Protein AF-A0AAU9WFM5-F1 (afdb_monomer_lite)

Organism: NCBI:txid46732

Structure (mmCIF, N/CA/C/O backbone):
data_AF-A0AAU9WFM5-F1
#
_entry.id   AF-A0AAU9WFM5-F1
#
loop_
_atom_site.group_PDB
_atom_site.id
_atom_site.type_symbol
_atom_site.label_atom_id
_atom_site.label_alt_id
_atom_site.label_comp_id
_atom_site.label_asym_id
_atom_site.label_entity_id
_atom_site.label_seq_id
_atom_site.pdbx_PDB_ins_code
_atom_site.Cartn_x
_atom_site.Cartn_y
_atom_site.Cartn_z
_atom_site.occupancy
_atom_site.B_iso_or_equiv
_atom_site.auth_seq_id
_atom_site.auth_comp_id
_atom_site.auth_asym_id
_atom_site.auth_atom_id
_atom_site.pdbx_PDB_model_num
ATOM 1 N N . GLU A 1 1 ? 25.295 -4.886 -10.829 1.00 58.53 1 GLU A N 1
ATOM 2 C CA . GLU A 1 1 ? 24.055 -4.612 -11.579 1.00 58.53 1 GLU A CA 1
ATOM 3 C C . GLU A 1 1 ? 23.049 -4.047 -10.592 1.00 58.53 1 GLU A C 1
ATOM 5 O O . GLU A 1 1 ? 22.924 -4.607 -9.508 1.00 58.53 1 GLU A O 1
ATOM 10 N N . GLU A 1 2 ? 22.442 -2.897 -10.884 1.00 73.38 2 GLU A N 1
ATOM 11 C CA . GLU A 1 2 ? 21.323 -2.395 -10.077 1.00 73.38 2 GLU A CA 1
ATOM 12 C C . GLU A 1 2 ? 20.103 -3.284 -10.343 1.00 73.38 2 GLU A C 1
ATOM 14 O O . GLU A 1 2 ? 19.812 -3.592 -11.497 1.00 73.38 2 GLU A O 1
ATOM 19 N N . ASN A 1 3 ? 19.412 -3.732 -9.289 1.00 84.06 3 ASN A N 1
ATOM 20 C CA . ASN A 1 3 ? 18.163 -4.476 -9.445 1.00 84.06 3 ASN A CA 1
ATOM 21 C C . ASN A 1 3 ? 17.118 -3.527 -10.044 1.00 84.06 3 ASN A C 1
ATOM 23 O O . ASN A 1 3 ? 16.611 -2.641 -9.357 1.00 84.06 3 ASN A O 1
ATOM 27 N N . GLU A 1 4 ? 16.807 -3.711 -11.326 1.00 87.38 4 GLU A N 1
ATOM 28 C CA . GLU A 1 4 ? 15.871 -2.857 -12.051 1.00 87.38 4 GLU A CA 1
ATOM 29 C C . GLU A 1 4 ? 14.476 -2.821 -11.420 1.00 87.38 4 GLU A C 1
ATOM 31 O O . GLU A 1 4 ? 13.803 -1.804 -11.578 1.00 87.38 4 GLU A O 1
ATOM 36 N N . ASN A 1 5 ? 14.090 -3.867 -10.686 1.00 90.69 5 ASN A N 1
ATOM 37 C CA . ASN A 1 5 ? 12.793 -4.021 -10.025 1.00 90.69 5 ASN A CA 1
ATOM 38 C C . ASN A 1 5 ? 12.853 -3.707 -8.522 1.00 90.69 5 ASN A C 1
ATOM 40 O O . ASN A 1 5 ? 11.921 -4.007 -7.782 1.00 90.69 5 ASN A O 1
ATOM 44 N N . TYR A 1 6 ? 13.941 -3.091 -8.045 1.00 94.00 6 TYR A N 1
ATOM 45 C CA . TYR A 1 6 ? 14.120 -2.787 -6.624 1.00 94.00 6 TYR A CA 1
ATOM 46 C C . TYR A 1 6 ? 12.949 -1.992 -6.029 1.00 94.00 6 TYR A C 1
ATOM 48 O O . TYR A 1 6 ? 12.572 -2.206 -4.878 1.00 94.00 6 TYR A O 1
ATOM 56 N N . VAL A 1 7 ? 12.382 -1.060 -6.799 1.00 94.81 7 VAL A N 1
ATOM 57 C CA . VAL A 1 7 ? 11.247 -0.248 -6.348 1.00 94.81 7 VAL A CA 1
ATOM 58 C C . VAL A 1 7 ? 9.993 -1.101 -6.189 1.00 94.81 7 VAL A C 1
ATOM 60 O O . VAL A 1 7 ? 9.314 -0.961 -5.173 1.00 94.81 7 VAL A O 1
ATOM 63 N N . ASP A 1 8 ? 9.700 -1.976 -7.151 1.00 95.06 8 ASP A N 1
ATOM 64 C CA . ASP A 1 8 ? 8.581 -2.917 -7.093 1.00 95.06 8 ASP A CA 1
ATOM 65 C C . ASP A 1 8 ? 8.701 -3.811 -5.845 1.00 95.06 8 ASP A C 1
ATOM 67 O O . ASP A 1 8 ? 7.796 -3.822 -5.004 1.00 95.06 8 ASP A O 1
ATOM 71 N N . ASP A 1 9 ? 9.873 -4.423 -5.633 1.00 95.75 9 ASP A N 1
ATOM 72 C CA . ASP A 1 9 ? 10.166 -5.264 -4.463 1.00 95.75 9 ASP A CA 1
ATOM 73 C C . ASP A 1 9 ? 10.010 -4.491 -3.139 1.00 95.75 9 ASP A C 1
ATOM 75 O O . ASP A 1 9 ? 9.424 -4.981 -2.167 1.00 95.75 9 ASP A O 1
ATOM 79 N N . LEU A 1 10 ? 10.520 -3.255 -3.085 1.00 95.62 10 LEU A N 1
ATOM 80 C CA . LEU A 1 10 ? 10.423 -2.389 -1.910 1.00 95.62 10 LEU A CA 1
ATOM 81 C C . LEU A 1 10 ? 8.968 -2.010 -1.607 1.00 95.62 10 LEU A C 1
ATOM 83 O O . LEU A 1 10 ? 8.557 -2.036 -0.443 1.00 95.62 10 LEU A O 1
ATOM 87 N N . CYS A 1 11 ? 8.193 -1.649 -2.630 1.00 96.56 11 CYS A N 1
ATOM 88 C CA . CYS A 1 11 ? 6.786 -1.287 -2.487 1.00 96.56 11 CYS A CA 1
ATOM 89 C C . CYS A 1 11 ? 5.959 -2.486 -2.018 1.00 96.56 11 CYS A C 1
ATOM 91 O O . CYS A 1 11 ? 5.190 -2.354 -1.065 1.00 96.56 11 CYS A O 1
ATOM 93 N N . LEU A 1 12 ? 6.186 -3.669 -2.595 1.00 96.44 12 LEU A N 1
ATOM 94 C CA . LEU A 1 12 ? 5.565 -4.913 -2.144 1.00 96.44 12 LEU A CA 1
ATOM 95 C C . LEU A 1 12 ? 5.918 -5.214 -0.681 1.00 96.44 12 LEU A C 1
ATOM 97 O O . LEU A 1 12 ? 5.033 -5.500 0.127 1.00 96.44 12 LEU A O 1
ATOM 101 N N . GLY A 1 13 ? 7.192 -5.080 -0.308 1.00 97.12 13 GLY A N 1
ATOM 102 C CA . GLY A 1 13 ? 7.641 -5.253 1.072 1.00 97.12 13 GLY A CA 1
ATOM 103 C C . GLY A 1 13 ? 6.957 -4.289 2.044 1.00 97.12 13 GLY A C 1
ATOM 104 O O . GLY A 1 13 ? 6.515 -4.698 3.118 1.00 97.12 13 GLY A O 1
ATOM 105 N N . LYS A 1 14 ? 6.805 -3.015 1.662 1.00 97.44 14 LYS A N 1
ATOM 106 C CA . LYS A 1 14 ? 6.096 -2.012 2.467 1.00 97.44 14 LYS A CA 1
ATOM 107 C C . LYS A 1 14 ? 4.606 -2.289 2.574 1.00 97.44 14 LYS A C 1
ATOM 109 O O . LYS A 1 14 ? 4.055 -2.144 3.663 1.00 97.44 14 LYS A O 1
ATOM 114 N N . LEU A 1 15 ? 3.969 -2.745 1.503 1.00 97.06 15 LEU A N 1
ATOM 115 C CA . LEU A 1 15 ? 2.573 -3.155 1.536 1.00 97.06 15 LEU A CA 1
ATOM 116 C C . LEU A 1 15 ? 2.369 -4.314 2.521 1.00 97.06 15 LEU A C 1
ATOM 118 O O . LEU A 1 15 ? 1.545 -4.205 3.428 1.00 97.06 15 LEU A O 1
ATOM 122 N N . LEU A 1 16 ? 3.176 -5.375 2.423 1.00 97.69 16 LEU A N 1
ATOM 123 C CA . LEU A 1 16 ? 3.118 -6.520 3.341 1.00 97.69 16 LEU A CA 1
ATOM 124 C C . LEU A 1 16 ? 3.397 -6.112 4.794 1.00 97.69 16 LEU A C 1
ATOM 126 O O . LEU A 1 16 ? 2.686 -6.539 5.704 1.00 97.69 16 LEU A O 1
ATOM 130 N N . GLN A 1 17 ? 4.384 -5.239 5.021 1.00 98.12 17 GLN A N 1
ATOM 131 C CA . GLN A 1 17 ? 4.667 -4.680 6.345 1.00 98.12 17 GLN A CA 1
ATOM 132 C C . GLN A 1 17 ? 3.452 -3.914 6.900 1.00 98.12 17 GLN A C 1
ATOM 134 O O . GLN A 1 17 ? 3.096 -4.085 8.068 1.00 98.12 17 GLN A O 1
ATOM 139 N N . GLY A 1 18 ? 2.787 -3.111 6.064 1.00 97.44 18 GLY A N 1
ATOM 140 C CA . GLY A 1 18 ? 1.567 -2.393 6.425 1.00 97.44 18 GLY A CA 1
ATOM 141 C C . GLY A 1 18 ? 0.436 -3.332 6.842 1.00 97.44 18 GLY A C 1
ATOM 142 O O . GLY A 1 18 ? -0.199 -3.105 7.872 1.00 97.44 18 GLY A O 1
ATOM 143 N N . MET A 1 19 ? 0.249 -4.439 6.117 1.00 96.88 19 MET A N 1
ATOM 144 C CA . MET A 1 19 ? -0.741 -5.465 6.464 1.00 96.88 19 MET A CA 1
ATOM 145 C C . MET A 1 19 ? -0.437 -6.136 7.806 1.00 96.88 19 MET A C 1
ATOM 147 O O . MET A 1 19 ? -1.342 -6.320 8.617 1.00 96.88 19 MET A O 1
ATOM 151 N N . CYS A 1 20 ? 0.831 -6.442 8.094 1.00 97.88 20 CYS A N 1
ATOM 152 C CA . CYS A 1 20 ? 1.230 -6.963 9.403 1.00 97.88 20 CYS A CA 1
ATOM 153 C C . CYS A 1 20 ? 0.893 -5.980 10.533 1.00 97.88 20 CYS A C 1
ATOM 155 O O . CYS A 1 20 ? 0.319 -6.378 11.546 1.00 97.88 20 CYS A O 1
ATOM 157 N N . HIS A 1 21 ? 1.200 -4.690 10.359 1.00 97.69 21 HIS A N 1
ATOM 158 C CA . HIS A 1 21 ? 0.839 -3.663 11.337 1.00 97.69 21 HIS A CA 1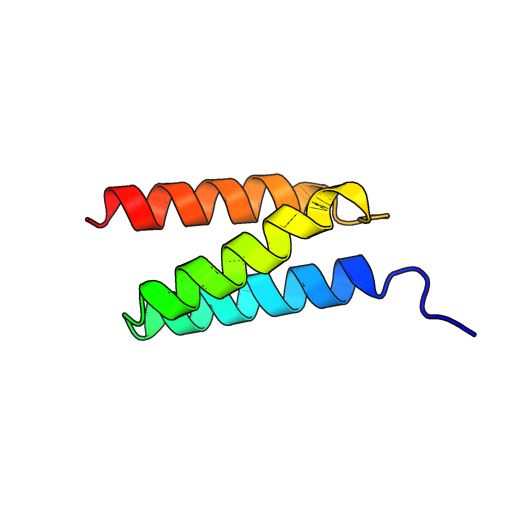
ATOM 159 C C . HIS A 1 21 ? -0.676 -3.537 11.518 1.00 97.69 21 HIS A C 1
ATOM 161 O O . HIS A 1 21 ? -1.135 -3.424 12.654 1.00 97.69 21 HIS A O 1
ATOM 167 N N . ARG A 1 22 ? -1.457 -3.631 10.434 1.00 94.62 22 ARG A N 1
ATOM 168 C CA . ARG A 1 22 ? -2.925 -3.659 10.492 1.00 94.62 22 ARG A CA 1
ATOM 169 C C . ARG A 1 22 ? -3.430 -4.840 11.325 1.00 94.62 22 ARG A C 1
ATOM 171 O O . ARG A 1 22 ? -4.232 -4.631 12.228 1.00 94.62 22 ARG A O 1
ATOM 178 N N . CYS A 1 23 ? -2.913 -6.049 11.098 1.00 94.75 23 CYS A N 1
ATOM 179 C CA . CYS A 1 23 ? -3.260 -7.240 11.888 1.00 94.75 23 CYS A CA 1
ATOM 180 C C . CYS A 1 23 ? -2.918 -7.098 13.381 1.00 94.75 23 CYS A C 1
ATOM 182 O O . CYS A 1 23 ? -3.602 -7.667 14.227 1.00 94.75 23 CYS A O 1
ATOM 184 N N . LEU A 1 24 ? -1.868 -6.340 13.708 1.00 96.44 24 LEU A N 1
ATOM 185 C CA . LEU A 1 24 ? -1.459 -6.034 15.083 1.00 96.44 24 LEU A CA 1
ATOM 186 C C . LEU A 1 24 ? -2.195 -4.827 15.689 1.00 96.44 24 LEU A C 1
ATOM 188 O O . LEU A 1 24 ? -1.911 -4.453 16.823 1.00 96.44 24 LEU A O 1
ATOM 192 N N . ASN A 1 25 ? -3.138 -4.227 14.959 1.00 93.94 25 ASN A N 1
ATOM 193 C CA . ASN A 1 25 ? -3.869 -3.019 15.344 1.00 93.94 25 ASN A CA 1
ATOM 194 C C . ASN A 1 25 ? -2.989 -1.755 15.492 1.00 93.94 25 ASN A C 1
ATOM 196 O O . ASN A 1 25 ? -3.388 -0.759 16.098 1.00 93.94 25 ASN A O 1
ATOM 200 N N . ASN A 1 26 ? -1.800 -1.764 14.884 1.00 96.06 26 ASN A N 1
ATOM 201 C CA . ASN A 1 26 ? -0.855 -0.647 14.845 1.00 96.06 26 ASN A CA 1
ATOM 202 C C . ASN A 1 26 ? -1.179 0.264 13.650 1.00 96.06 26 ASN A C 1
ATOM 204 O O . ASN A 1 26 ? -0.498 0.265 12.622 1.00 96.06 26 ASN A O 1
ATOM 208 N N . LYS A 1 27 ? -2.286 1.009 13.760 1.00 94.25 27 LYS A N 1
ATOM 209 C CA . LYS A 1 27 ? -2.874 1.780 12.648 1.00 94.25 27 LYS A CA 1
ATOM 210 C C . LYS A 1 27 ? -1.919 2.815 12.041 1.00 94.25 27 LYS A C 1
ATOM 212 O O . LYS A 1 27 ? -1.889 2.982 10.823 1.00 94.25 27 LYS A O 1
ATOM 217 N N . LYS A 1 28 ? -1.144 3.523 12.869 1.00 95.75 28 LYS A N 1
ATOM 218 C CA . LYS A 1 28 ? -0.234 4.587 12.405 1.00 95.75 28 LYS A CA 1
ATOM 219 C C . LYS A 1 28 ? 0.894 4.016 11.551 1.00 95.75 28 LYS A C 1
ATOM 221 O O . LYS A 1 28 ? 1.170 4.531 10.474 1.00 95.75 28 LYS A O 1
ATOM 226 N 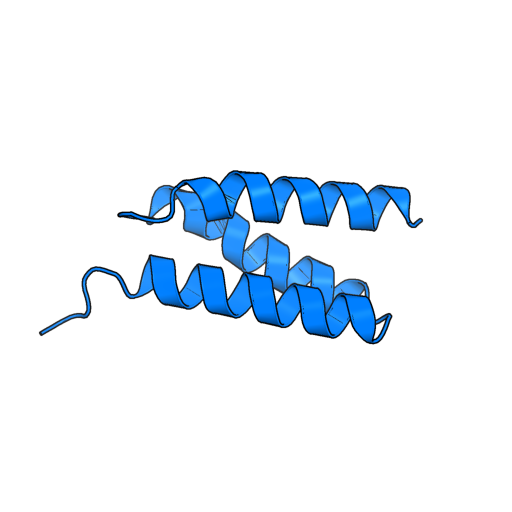N . GLU A 1 29 ? 1.485 2.924 12.009 1.00 97.75 29 GLU A N 1
ATOM 227 C CA . GLU A 1 29 ? 2.564 2.213 11.337 1.00 97.75 29 GLU A CA 1
ATOM 228 C C . GLU A 1 29 ? 2.066 1.556 10.0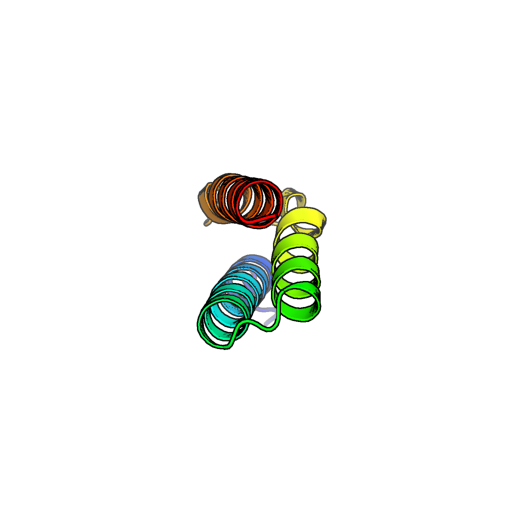45 1.00 97.75 29 GLU A C 1
ATOM 230 O O . GLU A 1 29 ? 2.753 1.604 9.024 1.00 97.75 29 GLU A O 1
ATOM 235 N N . ALA A 1 30 ? 0.844 1.006 10.054 1.00 97.62 30 ALA A N 1
ATOM 236 C CA . ALA A 1 30 ? 0.195 0.496 8.848 1.00 97.62 30 ALA A CA 1
ATOM 237 C C . ALA A 1 30 ? 0.038 1.603 7.793 1.00 97.6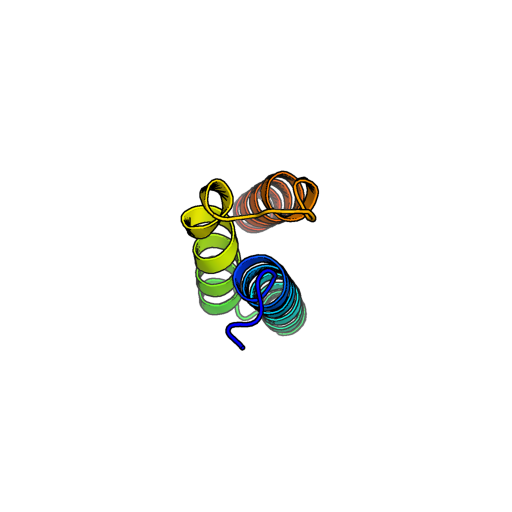2 30 ALA A C 1
ATOM 239 O O . ALA A 1 30 ? 0.454 1.436 6.646 1.00 97.62 30 ALA A O 1
ATOM 240 N N . MET A 1 31 ? -0.483 2.764 8.203 1.00 97.25 31 MET A N 1
ATOM 241 C CA . MET A 1 31 ? -0.642 3.938 7.342 1.00 97.25 31 MET A CA 1
ATOM 242 C C . MET A 1 31 ? 0.686 4.446 6.778 1.00 97.25 31 MET A C 1
ATOM 244 O O . MET A 1 31 ? 0.765 4.762 5.592 1.00 97.25 31 MET A O 1
ATOM 248 N N . GLU A 1 32 ? 1.731 4.529 7.602 1.00 97.81 32 GLU A N 1
ATOM 249 C CA . GLU A 1 32 ? 3.056 4.970 7.160 1.00 97.81 32 GLU A CA 1
ATOM 250 C C . GLU A 1 32 ? 3.639 4.022 6.106 1.00 97.81 32 GLU A C 1
ATOM 252 O O . GLU A 1 32 ? 4.144 4.474 5.076 1.00 97.81 32 GLU A O 1
ATOM 257 N N . CYS A 1 33 ? 3.516 2.710 6.324 1.00 97.62 33 CYS A N 1
ATOM 258 C CA . CYS A 1 33 ? 3.988 1.703 5.380 1.00 97.62 33 CYS A CA 1
ATOM 259 C C . CYS A 1 33 ? 3.257 1.796 4.033 1.00 97.62 33 CYS A C 1
ATOM 261 O O . CYS A 1 33 ? 3.903 1.844 2.984 1.00 97.62 33 CYS A O 1
ATOM 263 N N . LEU A 1 34 ? 1.924 1.881 4.056 1.00 97.25 34 LEU A N 1
ATOM 264 C CA . LEU A 1 34 ? 1.110 1.952 2.841 1.00 97.25 34 LEU A CA 1
ATOM 265 C C . LEU A 1 34 ? 1.329 3.263 2.074 1.00 97.25 34 LEU A C 1
ATOM 267 O O . LEU A 1 34 ? 1.430 3.237 0.848 1.00 97.25 34 LEU A O 1
ATOM 271 N N . ARG A 1 35 ? 1.490 4.397 2.771 1.00 96.81 35 ARG A N 1
ATOM 272 C CA . ARG A 1 35 ? 1.864 5.676 2.139 1.00 96.81 35 ARG A CA 1
ATOM 273 C C . ARG A 1 35 ? 3.241 5.606 1.489 1.00 96.81 35 ARG A C 1
ATOM 275 O O . ARG A 1 35 ? 3.381 6.053 0.360 1.00 96.81 35 ARG A O 1
ATOM 282 N N . ASN A 1 36 ? 4.222 4.969 2.133 1.00 96.00 36 ASN A N 1
ATOM 283 C CA . ASN A 1 36 ? 5.550 4.785 1.539 1.00 96.00 36 ASN A CA 1
ATOM 284 C C . ASN A 1 36 ? 5.492 4.000 0.218 1.00 96.00 36 ASN A C 1
ATOM 286 O O . ASN A 1 36 ? 6.198 4.344 -0.727 1.00 96.00 36 ASN A O 1
ATOM 290 N N . SER A 1 37 ? 4.650 2.960 0.153 1.00 95.44 37 SER A N 1
ATOM 291 C CA . SER A 1 37 ? 4.404 2.217 -1.089 1.00 95.44 37 SER A CA 1
ATOM 292 C C . SER A 1 37 ? 3.703 3.087 -2.136 1.00 95.44 37 SER A C 1
ATOM 294 O O . SER A 1 37 ? 4.068 3.049 -3.307 1.00 95.44 37 SER A O 1
ATOM 296 N N . PHE A 1 38 ? 2.701 3.872 -1.735 1.00 95.19 38 PHE A N 1
ATOM 297 C CA . PHE A 1 38 ? 1.938 4.724 -2.647 1.00 95.19 38 PHE A CA 1
ATOM 298 C C . PHE A 1 38 ? 2.775 5.875 -3.228 1.00 95.19 38 PHE A C 1
ATOM 300 O O . PHE A 1 38 ? 2.709 6.139 -4.428 1.00 95.19 38 PHE A O 1
ATOM 307 N N . ASP A 1 39 ? 3.600 6.537 -2.417 1.00 95.12 39 ASP A N 1
ATOM 308 C CA . ASP A 1 39 ? 4.402 7.696 -2.836 1.00 95.12 39 ASP A CA 1
ATOM 309 C C . ASP A 1 39 ? 5.458 7.330 -3.896 1.00 95.12 39 ASP A C 1
ATOM 311 O O . ASP A 1 39 ? 5.854 8.173 -4.701 1.00 95.12 39 ASP A O 1
ATOM 315 N N . ARG A 1 40 ? 5.871 6.056 -3.935 1.00 93.75 40 ARG A N 1
ATOM 316 C CA . ARG A 1 40 ? 6.839 5.486 -4.891 1.00 93.75 40 ARG A CA 1
ATOM 317 C C . ARG A 1 40 ? 6.184 4.849 -6.120 1.00 93.75 40 ARG A C 1
ATOM 319 O O . ARG A 1 40 ? 6.874 4.308 -6.977 1.00 93.75 40 ARG A O 1
ATOM 326 N N . SER A 1 41 ? 4.860 4.947 -6.241 1.00 89.56 41 SER A N 1
ATOM 327 C CA . SER A 1 41 ? 4.071 4.349 -7.331 1.00 89.56 41 SER A CA 1
ATOM 328 C C . SER A 1 41 ? 4.530 4.727 -8.741 1.00 89.56 41 SER A C 1
ATOM 330 O O . SER A 1 41 ? 4.374 3.943 -9.672 1.00 89.56 41 SER A O 1
ATOM 332 N N . LYS A 1 42 ? 5.092 5.929 -8.910 1.00 91.00 42 LYS A N 1
ATOM 333 C CA . LYS A 1 42 ? 5.560 6.444 -10.207 1.00 91.00 42 LYS A CA 1
ATOM 334 C C . LYS A 1 42 ? 6.823 5.756 -10.718 1.00 91.00 42 LYS A C 1
ATOM 336 O O . LYS A 1 42 ? 7.093 5.831 -11.912 1.00 91.00 42 LYS A O 1
ATOM 341 N N . ASP A 1 43 ? 7.563 5.112 -9.822 1.00 94.31 43 ASP A N 1
ATOM 342 C CA . ASP A 1 43 ? 8.849 4.486 -10.112 1.00 94.31 43 ASP A CA 1
ATOM 343 C C . ASP A 1 43 ? 8.713 2.961 -10.330 1.00 94.31 43 ASP A C 1
ATOM 345 O O . ASP A 1 43 ? 9.712 2.283 -10.566 1.00 94.31 43 ASP A O 1
ATOM 349 N N . LEU A 1 44 ? 7.485 2.422 -10.257 1.00 93.31 44 LEU A N 1
ATOM 350 C CA . LEU A 1 44 ? 7.175 1.010 -10.511 1.00 93.31 44 LEU A CA 1
ATOM 351 C C . LEU A 1 44 ? 7.373 0.649 -11.985 1.00 93.31 44 LEU A C 1
ATOM 353 O O . LEU A 1 44 ? 6.991 1.412 -12.879 1.00 93.31 44 LEU A O 1
ATOM 357 N N . LYS A 1 45 ? 7.902 -0.550 -12.241 1.00 93.12 45 LYS A N 1
ATOM 358 C CA . LYS A 1 45 ? 8.148 -1.047 -13.602 1.00 93.12 45 LYS A CA 1
ATOM 359 C C . LYS A 1 45 ? 7.227 -2.181 -14.028 1.00 93.12 45 LYS A C 1
ATOM 361 O O . LYS A 1 45 ? 6.971 -2.314 -15.226 1.00 93.12 45 LYS A O 1
ATOM 366 N N . GLN A 1 46 ? 6.762 -3.006 -13.093 1.00 92.75 46 GLN A N 1
ATOM 367 C CA . GLN A 1 46 ? 5.978 -4.208 -13.399 1.00 92.75 46 GLN A CA 1
ATOM 368 C C . GLN A 1 46 ? 4.717 -4.305 -12.539 1.00 92.75 46 GLN A C 1
ATOM 370 O O . GLN A 1 46 ? 3.628 -4.558 -13.061 1.00 92.75 46 GLN A O 1
ATOM 375 N N . ASP A 1 47 ? 4.828 -4.037 -11.241 1.00 92.88 47 ASP A N 1
ATOM 376 C CA . ASP A 1 47 ? 3.775 -4.291 -10.263 1.00 92.88 47 ASP A CA 1
ATOM 377 C C . ASP A 1 47 ? 2.808 -3.108 -10.133 1.00 92.88 47 ASP A C 1
ATOM 379 O O . ASP A 1 47 ? 2.511 -2.607 -9.047 1.00 92.88 47 ASP A O 1
ATOM 383 N N . PHE A 1 48 ? 2.248 -2.662 -11.261 1.00 92.56 48 PHE A N 1
ATOM 384 C CA . PHE A 1 48 ? 1.358 -1.494 -11.324 1.00 92.56 48 PHE A CA 1
ATOM 385 C C . PHE A 1 48 ? 0.119 -1.610 -10.424 1.00 92.56 48 PHE A C 1
ATOM 387 O O . PHE A 1 48 ? -0.455 -0.592 -10.033 1.00 92.56 48 PHE A O 1
ATOM 394 N N . TYR A 1 49 ? -0.280 -2.832 -10.057 1.00 94.62 49 TYR A N 1
ATOM 395 C CA . TYR A 1 49 ? -1.380 -3.076 -9.127 1.00 94.62 49 TYR A CA 1
ATOM 396 C C . TYR A 1 49 ? -1.035 -2.772 -7.660 1.00 94.62 49 TYR A C 1
ATOM 398 O O . TYR A 1 49 ? -1.956 -2.552 -6.876 1.00 94.62 49 TYR A O 1
ATOM 406 N N . LEU A 1 50 ? 0.241 -2.662 -7.272 1.00 94.75 50 LEU A N 1
ATOM 407 C CA . LEU A 1 50 ? 0.620 -2.270 -5.905 1.00 94.75 50 LEU A CA 1
ATOM 408 C C . LEU A 1 50 ? 0.017 -0.922 -5.508 1.00 94.75 50 LEU A C 1
ATOM 410 O O . LEU A 1 50 ? -0.440 -0.752 -4.381 1.00 94.75 50 LEU A O 1
ATOM 414 N N . THR A 1 51 ? -0.046 0.017 -6.450 1.00 94.38 51 THR A N 1
ATOM 415 C CA . THR A 1 51 ? -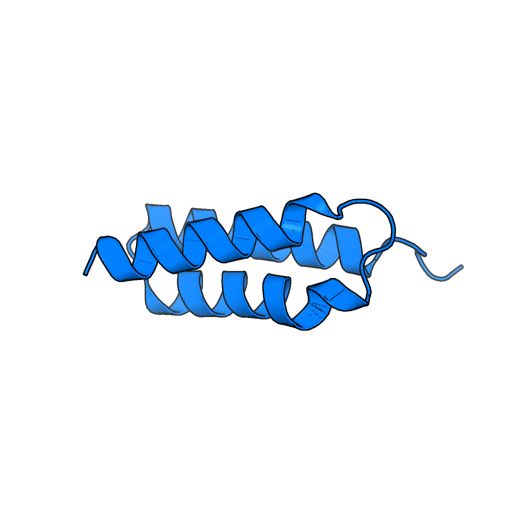0.595 1.357 -6.214 1.00 94.38 51 THR A CA 1
ATOM 416 C C . THR A 1 51 ? -2.085 1.338 -5.854 1.00 94.38 51 THR A C 1
ATOM 418 O O . THR A 1 51 ? -2.438 1.862 -4.793 1.00 94.38 51 THR A O 1
ATOM 421 N N . PRO A 1 52 ? -2.990 0.752 -6.670 1.00 96.69 52 PRO A N 1
ATOM 422 C CA . PRO A 1 52 ? -4.399 0.665 -6.307 1.00 96.69 52 PRO A CA 1
ATOM 423 C C . PRO A 1 52 ? -4.639 -0.188 -5.056 1.00 96.69 52 PRO A C 1
ATOM 425 O O . PRO A 1 52 ? -5.521 0.168 -4.279 1.00 96.69 52 PRO A O 1
ATOM 428 N N . TYR A 1 53 ? -3.845 -1.237 -4.801 1.00 96.31 53 TYR A N 1
ATOM 429 C CA . TYR A 1 53 ? -3.947 -1.992 -3.545 1.00 96.31 53 TYR A CA 1
ATOM 430 C C . TYR A 1 53 ? -3.582 -1.137 -2.327 1.00 96.31 53 TYR A C 1
ATOM 432 O O . TYR A 1 53 ? -4.368 -1.059 -1.385 1.00 96.31 53 TYR A O 1
ATOM 440 N N . ALA A 1 54 ? -2.443 -0.437 -2.353 1.00 96.38 54 ALA A N 1
ATOM 441 C CA . ALA A 1 54 ? -2.043 0.454 -1.264 1.00 96.38 54 ALA A CA 1
ATOM 442 C C . ALA A 1 54 ? -3.093 1.551 -1.015 1.00 96.38 54 ALA A C 1
ATOM 444 O O . ALA A 1 54 ? -3.421 1.848 0.131 1.00 96.38 54 ALA A O 1
ATOM 445 N N . CYS A 1 55 ? -3.663 2.115 -2.084 1.00 96.38 55 CYS A N 1
ATOM 446 C CA . CYS A 1 55 ? -4.726 3.116 -1.995 1.00 96.38 55 CYS A CA 1
ATOM 447 C C . CYS A 1 55 ? -6.007 2.555 -1.350 1.00 96.38 55 CYS A C 1
ATOM 449 O O . CYS A 1 55 ? -6.576 3.191 -0.461 1.00 96.38 55 CYS A O 1
ATOM 451 N N . ALA A 1 56 ? -6.437 1.354 -1.751 1.00 96.75 56 ALA A N 1
ATOM 452 C CA . ALA A 1 56 ? -7.602 0.692 -1.167 1.00 96.75 56 ALA A CA 1
ATOM 453 C C . ALA A 1 56 ? -7.404 0.409 0.330 1.00 96.75 56 ALA A C 1
ATOM 455 O O . ALA A 1 56 ? -8.269 0.751 1.131 1.00 96.75 56 ALA A O 1
ATOM 456 N N . GLU A 1 57 ? -6.247 -0.133 0.722 1.00 95.75 57 GLU A N 1
ATOM 457 C CA . GLU A 1 57 ? -5.931 -0.415 2.128 1.00 95.75 57 GLU A CA 1
ATOM 458 C C . GLU A 1 57 ? -5.862 0.856 2.983 1.00 95.75 57 GLU A C 1
ATOM 460 O O . GLU A 1 57 ? -6.362 0.868 4.106 1.00 95.75 57 GLU A O 1
ATOM 465 N N . ILE A 1 58 ? -5.325 1.958 2.446 1.00 96.38 58 ILE A N 1
ATOM 466 C CA . ILE A 1 58 ? -5.396 3.271 3.106 1.00 96.38 58 ILE A CA 1
ATOM 467 C C . ILE A 1 58 ? -6.859 3.676 3.330 1.00 96.38 58 ILE A C 1
ATOM 469 O O . ILE A 1 58 ? -7.214 4.108 4.425 1.00 96.38 58 ILE A O 1
ATOM 473 N N . GLY A 1 59 ? -7.712 3.522 2.314 1.00 96.12 59 GLY A N 1
ATOM 474 C CA . GLY A 1 59 ? -9.145 3.796 2.419 1.00 96.12 59 GLY A CA 1
ATOM 475 C C . GLY A 1 59 ? -9.829 2.953 3.495 1.00 96.12 59 GLY A C 1
ATOM 476 O O . GLY A 1 59 ? -10.575 3.495 4.307 1.00 96.12 59 GLY A O 1
ATOM 477 N N . PHE A 1 60 ? -9.535 1.653 3.560 1.00 94.56 60 PHE A N 1
ATOM 478 C CA . PHE A 1 60 ? -10.070 0.773 4.602 1.00 94.56 60 PHE A CA 1
ATOM 479 C C . PHE A 1 60 ? -9.599 1.174 5.998 1.00 94.56 60 PHE A C 1
ATOM 481 O O . PHE A 1 60 ? -10.413 1.218 6.911 1.00 94.56 60 PHE A O 1
ATOM 488 N N . LEU A 1 61 ? -8.332 1.562 6.163 1.00 93.69 61 LEU A N 1
ATOM 489 C CA . LEU A 1 61 ? -7.845 2.074 7.445 1.00 93.69 61 LEU A CA 1
ATOM 490 C C . LEU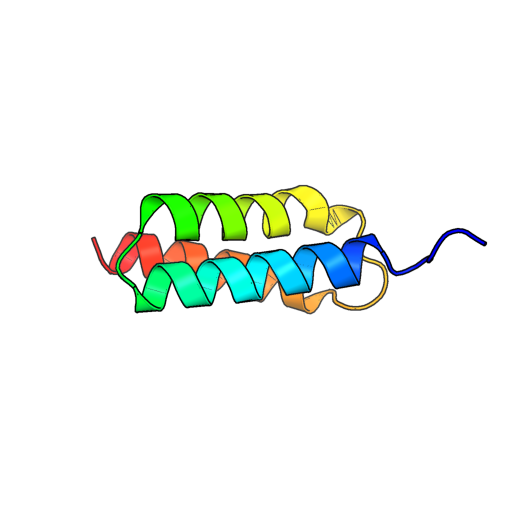 A 1 61 ? -8.587 3.345 7.879 1.00 93.69 61 LEU A C 1
ATOM 492 O O . LEU A 1 61 ? -8.829 3.514 9.070 1.00 93.69 61 LEU A O 1
ATOM 496 N N . TYR A 1 62 ? -8.968 4.227 6.954 1.00 92.56 62 TYR A N 1
ATOM 497 C CA . TYR A 1 62 ? -9.803 5.391 7.280 1.00 92.56 62 TYR A CA 1
ATOM 498 C C . TYR A 1 62 ? -11.261 5.032 7.600 1.00 92.56 62 TYR A C 1
ATOM 500 O O . TYR A 1 62 ? -11.892 5.766 8.347 1.00 92.56 62 TYR A O 1
ATOM 508 N N . LEU A 1 63 ? -11.811 3.953 7.034 1.00 91.94 63 LEU A N 1
ATOM 509 C CA . LEU A 1 63 ? -13.181 3.501 7.321 1.00 91.94 63 LEU A CA 1
ATOM 510 C C . LEU A 1 63 ? -13.287 2.702 8.623 1.00 91.94 63 LEU A C 1
ATOM 512 O O . LEU A 1 63 ? -14.324 2.752 9.273 1.00 91.94 63 LEU A O 1
ATOM 516 N N . ASP A 1 64 ? -12.222 1.998 9.011 1.00 80.12 64 ASP A N 1
ATOM 517 C CA . ASP A 1 64 ? -12.082 1.318 10.307 1.00 80.12 64 ASP A CA 1
ATOM 518 C C . ASP A 1 64 ? -11.859 2.331 11.470 1.00 80.12 64 ASP A C 1
ATOM 520 O O . ASP A 1 64 ? -11.290 1.993 12.510 1.00 80.12 64 ASP A O 1
ATOM 524 N N . GLU A 1 65 ? -12.235 3.601 11.280 1.00 55.56 65 GLU A N 1
ATOM 525 C CA . GLU A 1 65 ? -12.110 4.737 12.210 1.00 55.56 65 GLU A CA 1
ATOM 526 C C . GLU A 1 65 ? -13.463 5.075 12.854 1.00 55.56 65 GLU A C 1
ATOM 528 O O . GLU A 1 65 ? -13.476 5.257 14.093 1.00 55.56 65 GLU A O 1
#

Radius of gyration: 11.85 Å; chains: 1; bounding box: 37×15×29 Å

Secondary structure (DSSP, 8-state):
---TTHHHHHHHHHHHHHHHHHHTT-HHHHHHHHHHHHHTGGG-SS-TTHHHHHHHHHHHHHHT-

Foldseek 3Di:
DPPLQVLVVQLVVLQVQLVVCVVVVVLVSSLVSLVVSQVSLVSGDPPNVSNVSSVVVNVVSVVVD

InterPro domains:
  IPR019412 IML2-like/Tetratricopeptide repeat protein 39-like [PTHR31859] (2-64)

Sequence (65 aa):
EENENYVDDLCLGKLLQGMCHRCLNNKKEAMECLRNSFDRSKDLKQDFYLTPYACAEIGFLYLDE

pLDDT: mean 93.31, std 7.65, range [55.56, 98.12]